Protein AF-A0A2G5CVR1-F1 (afdb_monomer_lite)

Radius of gyration: 16.36 Å; chains: 1; bounding box: 30×23×51 Å

Secondary structure (DSSP, 8-state):
----HHHHHHHHHHHHHHHHH-TTSS----HHHHHHHHHHHHHHHS----HHHHHHHHHHHHHHHHHHHHHHHHS--EEETTTTEEEPPPP-

InterPro domains:
  IPR024752 Myb/SANT-like domain [PF12776] (3-91)
  IPR045026 L10-interacting MYB domain-containing protein [PTHR47584] (2-92)

Organism: Aquilegia coerulea (NCBI:txid218851)

pLDDT: mean 82.8, std 10.89, range [52.88, 94.5]

Sequence (92 aa):
MDWTNNNENAFLSMLHEKVKRDAKGAPTFKTSDWNAMDNELYLSIGERYGAERLKGKYNRLRSKHRYFSDLLEHTGVTYDLGSNTVFAPEDV

Foldseek 3Di:
DDCDPVLLVLLVVVVVVVLVPDPVSDDDDDQVNLVVSQVVSCVVPVDGQHSVSSVVSVVVVVVVVVVVVVCVVPQVWDADPVVRDIDGPPDD

Structure (mmCIF, N/CA/C/O backbone):
data_AF-A0A2G5CVR1-F1
#
_entry.id   AF-A0A2G5CVR1-F1
#
loop_
_atom_site.group_PDB
_atom_site.id
_atom_site.type_symbol
_atom_site.label_atom_id
_atom_site.label_alt_id
_atom_site.label_comp_id
_atom_site.label_asym_id
_atom_site.label_entity_id
_atom_site.label_seq_id
_atom_site.pdbx_PDB_ins_code
_atom_site.Cartn_x
_atom_site.Cartn_y
_atom_site.Cartn_z
_atom_site.occupancy
_atom_site.B_iso_or_equiv
_atom_site.auth_seq_id
_atom_site.auth_comp_id
_atom_site.auth_asym_id
_atom_site.auth_atom_id
_atom_site.pdbx_PDB_model_num
ATOM 1 N N . MET A 1 1 ? 16.387 3.981 -0.817 1.00 61.78 1 MET A N 1
ATOM 2 C CA . MET A 1 1 ? 15.143 4.718 -1.126 1.00 61.78 1 MET A CA 1
ATOM 3 C C . MET A 1 1 ? 14.146 4.374 -0.053 1.00 61.78 1 MET A C 1
ATOM 5 O O . MET A 1 1 ? 13.808 3.203 0.066 1.00 61.78 1 MET A O 1
ATOM 9 N N . ASP A 1 2 ? 13.707 5.343 0.725 1.00 81.69 2 ASP A N 1
ATOM 10 C CA . ASP A 1 2 ? 12.779 5.085 1.820 1.00 81.69 2 ASP A CA 1
ATOM 11 C C . ASP A 1 2 ? 11.328 5.258 1.357 1.00 81.69 2 ASP A C 1
ATOM 13 O O . ASP A 1 2 ? 11.050 5.844 0.310 1.00 81.69 2 ASP A O 1
ATOM 17 N N . TRP A 1 3 ? 10.392 4.649 2.082 1.00 85.44 3 TRP A N 1
ATOM 18 C CA . TRP A 1 3 ? 8.964 4.850 1.841 1.00 85.44 3 TRP A CA 1
ATOM 19 C C . TRP A 1 3 ? 8.550 6.138 2.541 1.00 85.44 3 TRP A C 1
ATOM 21 O O . TRP A 1 3 ? 8.454 6.160 3.765 1.00 85.44 3 TRP A O 1
ATOM 31 N N . THR A 1 4 ? 8.332 7.205 1.777 1.00 90.19 4 THR A N 1
ATOM 32 C CA . THR A 1 4 ? 7.713 8.419 2.319 1.00 90.19 4 THR A CA 1
ATOM 33 C C . THR A 1 4 ? 6.231 8.154 2.596 1.00 90.19 4 THR A C 1
ATOM 35 O O . THR A 1 4 ? 5.621 7.292 1.956 1.00 90.19 4 THR A O 1
ATOM 38 N N . ASN A 1 5 ? 5.628 8.920 3.510 1.00 88.62 5 ASN A N 1
ATOM 39 C CA . ASN A 1 5 ? 4.190 8.812 3.791 1.00 88.62 5 ASN A CA 1
ATOM 40 C C . ASN A 1 5 ? 3.348 9.016 2.521 1.00 88.62 5 ASN A C 1
ATOM 42 O O . ASN A 1 5 ? 2.370 8.306 2.314 1.00 88.62 5 ASN A O 1
ATOM 46 N N . ASN A 1 6 ? 3.757 9.930 1.635 1.00 89.69 6 ASN A N 1
ATOM 47 C CA . ASN A 1 6 ? 3.056 10.185 0.375 1.00 89.69 6 ASN A CA 1
ATOM 48 C C . ASN A 1 6 ? 3.085 8.963 -0.551 1.00 89.69 6 ASN A C 1
ATOM 50 O O . ASN A 1 6 ? 2.047 8.566 -1.077 1.00 89.69 6 ASN A O 1
ATOM 54 N N . ASN A 1 7 ? 4.245 8.323 -0.698 1.00 91.12 7 ASN A N 1
ATOM 55 C CA . ASN A 1 7 ? 4.396 7.162 -1.576 1.00 91.12 7 ASN A CA 1
ATOM 56 C C . ASN A 1 7 ? 3.685 5.931 -1.009 1.00 91.12 7 ASN A C 1
ATOM 58 O O . ASN A 1 7 ? 3.093 5.149 -1.751 1.00 91.12 7 ASN A O 1
ATOM 62 N N . GLU A 1 8 ? 3.708 5.768 0.316 1.00 91.62 8 GLU A N 1
ATOM 63 C CA . GLU A 1 8 ? 2.946 4.727 1.003 1.00 91.62 8 GLU A CA 1
ATOM 64 C C . GLU A 1 8 ? 1.436 4.926 0.835 1.00 91.62 8 GLU A C 1
ATOM 66 O O . GLU A 1 8 ? 0.743 3.966 0.508 1.00 91.62 8 GLU A O 1
ATOM 71 N N . ASN A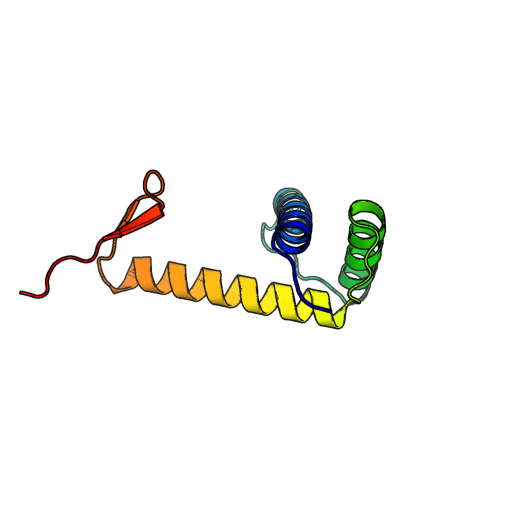 1 9 ? 0.936 6.159 0.961 1.00 91.88 9 ASN A N 1
ATOM 72 C CA . ASN A 1 9 ? -0.476 6.484 0.742 1.00 91.88 9 ASN A CA 1
ATOM 73 C C . ASN A 1 9 ? -0.911 6.262 -0.714 1.00 91.88 9 ASN A C 1
ATOM 75 O O . ASN A 1 9 ? -1.993 5.721 -0.955 1.00 91.88 9 ASN A O 1
ATOM 79 N N . ALA A 1 10 ? -0.068 6.622 -1.687 1.00 92.25 10 ALA A N 1
ATOM 80 C CA . ALA A 1 10 ? -0.321 6.341 -3.100 1.00 92.25 10 ALA A CA 1
ATOM 81 C C . ALA A 1 10 ? -0.398 4.826 -3.357 1.00 92.25 10 ALA A C 1
ATOM 83 O O . ALA A 1 10 ? -1.347 4.336 -3.974 1.00 92.25 10 ALA A O 1
ATOM 84 N N . PHE A 1 11 ? 0.551 4.064 -2.804 1.00 93.00 11 PHE A N 1
ATOM 85 C CA . PHE A 1 11 ? 0.568 2.608 -2.913 1.00 93.00 11 PHE A CA 1
ATOM 86 C C . PHE A 1 11 ? -0.653 1.953 -2.247 1.00 93.00 11 PHE A C 1
ATOM 88 O O . PHE A 1 11 ? -1.271 1.069 -2.838 1.00 93.00 11 PHE A O 1
ATOM 95 N N . LEU A 1 12 ? -1.046 2.409 -1.053 1.00 91.94 12 LEU A N 1
ATOM 96 C CA . LEU A 1 12 ? -2.247 1.941 -0.354 1.00 91.94 12 LEU A CA 1
ATOM 97 C C . LEU A 1 12 ? -3.525 2.233 -1.145 1.00 91.94 12 LEU A C 1
ATOM 99 O O . LEU A 1 12 ? -4.377 1.354 -1.258 1.00 91.94 12 LEU A O 1
ATOM 103 N N . SER A 1 13 ? -3.639 3.424 -1.735 1.00 91.38 13 SER A N 1
ATOM 104 C CA . SER A 1 13 ? -4.792 3.803 -2.564 1.00 91.38 13 SER A CA 1
ATOM 105 C C . SER A 1 13 ? -4.913 2.903 -3.796 1.00 91.38 13 SER A C 1
ATOM 107 O O . SER A 1 13 ? -5.991 2.387 -4.090 1.00 91.38 13 SER A O 1
ATOM 109 N N . MET A 1 14 ? -3.790 2.632 -4.471 1.00 91.38 14 MET A N 1
ATOM 110 C CA . MET A 1 14 ? -3.736 1.705 -5.605 1.00 91.38 14 MET A CA 1
ATOM 111 C C . MET A 1 14 ? -4.116 0.272 -5.195 1.00 91.38 14 MET A C 1
ATOM 113 O O . MET A 1 14 ? -4.870 -0.398 -5.903 1.00 91.38 14 MET A O 1
ATOM 117 N N . LEU A 1 15 ? -3.619 -0.215 -4.052 1.00 89.38 15 LEU A N 1
ATOM 118 C CA . LEU A 1 15 ? -3.982 -1.534 -3.526 1.00 89.38 15 LEU A CA 1
ATOM 119 C C . LEU A 1 15 ? -5.475 -1.620 -3.193 1.00 89.38 15 LEU A C 1
ATOM 121 O O . LEU A 1 15 ? -6.116 -2.605 -3.554 1.00 89.38 15 LEU A O 1
ATOM 125 N N . HIS A 1 16 ? -6.028 -0.596 -2.541 1.00 87.88 16 HIS A N 1
ATOM 126 C CA . HIS A 1 16 ? -7.440 -0.534 -2.172 1.00 87.88 16 HIS A CA 1
ATOM 127 C C . HIS A 1 16 ? -8.349 -0.619 -3.404 1.00 87.88 16 HIS A C 1
ATOM 129 O O . HIS A 1 16 ? -9.270 -1.435 -3.430 1.00 87.88 16 HIS A O 1
ATOM 135 N N . GLU A 1 17 ? -8.041 0.131 -4.464 1.00 87.94 17 GLU A N 1
ATOM 136 C CA . GLU A 1 17 ? -8.785 0.062 -5.726 1.00 87.94 17 GLU A CA 1
ATOM 137 C C . GLU A 1 17 ? -8.719 -1.326 -6.374 1.00 87.94 17 GLU A C 1
ATOM 139 O O . GLU A 1 17 ? -9.728 -1.830 -6.872 1.00 87.94 17 GLU A O 1
ATOM 144 N N . LYS A 1 18 ? -7.554 -1.984 -6.346 1.00 85.31 18 LYS A N 1
ATOM 145 C CA . LYS A 1 18 ? -7.400 -3.335 -6.909 1.00 85.31 18 LYS A CA 1
ATOM 146 C C . LYS A 1 18 ? -8.152 -4.389 -6.100 1.00 85.31 18 LYS A C 1
ATOM 148 O O . LYS A 1 18 ? -8.778 -5.259 -6.694 1.00 85.31 18 LYS A O 1
ATOM 153 N N . VAL A 1 19 ? -8.136 -4.290 -4.771 1.00 82.75 19 VAL A N 1
ATOM 154 C CA . VAL A 1 19 ? -8.892 -5.179 -3.874 1.00 82.75 19 VAL A CA 1
ATOM 155 C C . VAL A 1 19 ? -10.397 -5.000 -4.069 1.00 82.75 19 VAL A C 1
ATOM 157 O O . VAL A 1 19 ? -11.109 -5.984 -4.227 1.00 82.75 19 VAL A O 1
ATOM 160 N N . LYS A 1 20 ? -10.879 -3.753 -4.127 1.00 82.06 20 LYS A N 1
ATOM 161 C CA . LYS A 1 20 ? -12.301 -3.431 -4.314 1.00 82.06 20 LYS A CA 1
ATOM 162 C C . LYS A 1 20 ? -12.865 -3.952 -5.640 1.00 82.06 20 LYS A C 1
ATOM 164 O O . LYS A 1 20 ? -14.045 -4.280 -5.719 1.00 82.06 20 LYS A O 1
ATOM 169 N N . ARG A 1 21 ? -12.038 -4.004 -6.688 1.00 80.56 21 ARG A N 1
ATOM 170 C CA . ARG A 1 21 ? -12.420 -4.519 -8.013 1.00 80.56 21 ARG A CA 1
ATOM 171 C C . ARG A 1 21 ? -12.357 -6.044 -8.114 1.00 80.56 21 ARG A C 1
ATOM 173 O O . ARG A 1 21 ? -12.923 -6.595 -9.056 1.00 80.56 21 ARG A O 1
ATOM 180 N N . ASP A 1 22 ? -11.681 -6.725 -7.190 1.00 76.50 22 ASP A N 1
ATOM 181 C CA . ASP A 1 22 ? -11.614 -8.184 -7.178 1.00 76.50 22 ASP A CA 1
ATOM 182 C C . ASP A 1 22 ? -12.881 -8.768 -6.537 1.00 76.50 22 ASP A C 1
ATOM 184 O O . ASP A 1 22 ? -13.154 -8.575 -5.352 1.00 76.50 22 ASP A O 1
ATOM 188 N N . ALA A 1 23 ? -13.644 -9.537 -7.317 1.00 64.81 23 ALA A N 1
ATOM 189 C CA . ALA A 1 23 ? -14.870 -10.195 -6.867 1.00 64.81 23 ALA A CA 1
ATOM 190 C C . ALA A 1 23 ? -14.659 -11.179 -5.696 1.00 64.81 23 ALA A C 1
ATOM 192 O O . ALA A 1 23 ? -15.626 -11.553 -5.036 1.00 64.81 23 ALA A O 1
ATOM 193 N N . LYS A 1 24 ? -13.418 -11.614 -5.433 1.00 67.06 24 LYS A N 1
ATOM 194 C CA . LYS A 1 24 ? -13.061 -12.519 -4.328 1.00 67.06 24 LYS A CA 1
ATOM 195 C C . LYS A 1 24 ? -12.468 -11.798 -3.112 1.00 67.06 24 LYS A C 1
ATOM 197 O O . LYS A 1 24 ? -12.099 -12.464 -2.149 1.00 67.06 24 LYS A O 1
ATOM 202 N N . GLY A 1 25 ? -12.343 -10.469 -3.142 1.00 58.78 25 GLY A N 1
ATOM 203 C CA . GLY A 1 25 ? -11.921 -9.634 -2.008 1.00 58.78 25 GLY A CA 1
ATOM 204 C C . GLY A 1 25 ? -10.455 -9.763 -1.563 1.00 58.78 25 GLY A C 1
ATOM 205 O O . GLY A 1 25 ? -9.964 -8.894 -0.851 1.00 58.78 25 GLY A O 1
ATOM 206 N N . ALA A 1 26 ? -9.721 -10.799 -1.981 1.00 63.12 26 ALA A N 1
ATOM 207 C CA . ALA A 1 26 ? -8.303 -10.980 -1.669 1.00 63.12 26 ALA A CA 1
ATOM 208 C C . ALA A 1 26 ? -7.513 -11.412 -2.922 1.00 63.12 26 ALA A C 1
ATOM 210 O O . ALA A 1 26 ? -7.354 -12.613 -3.169 1.00 63.12 26 ALA A O 1
ATOM 211 N N . PRO A 1 27 ? -6.995 -10.459 -3.716 1.00 70.00 27 PRO A N 1
ATOM 212 C CA . PRO A 1 27 ? -6.224 -10.778 -4.908 1.00 70.00 27 PRO A CA 1
ATOM 213 C C . PRO A 1 27 ? -4.920 -11.495 -4.548 1.00 70.00 27 PRO A C 1
ATOM 215 O O . PRO A 1 27 ? -4.151 -11.065 -3.684 1.00 70.00 27 PRO A O 1
ATOM 218 N N . THR A 1 28 ? -4.641 -12.593 -5.250 1.00 79.25 28 THR A N 1
ATOM 219 C CA . THR A 1 28 ? -3.314 -13.217 -5.240 1.00 79.25 28 THR A CA 1
ATOM 220 C C . THR A 1 28 ? -2.488 -12.594 -6.355 1.00 79.25 28 THR A C 1
ATOM 222 O O . THR A 1 28 ? -2.714 -12.883 -7.527 1.00 79.25 28 THR A O 1
ATOM 225 N N . PHE A 1 29 ? -1.532 -11.740 -5.994 1.00 84.69 29 PHE A N 1
ATOM 226 C CA . PHE A 1 29 ? -0.696 -11.041 -6.967 1.00 84.69 29 PHE A CA 1
ATOM 227 C C . PHE A 1 29 ? 0.468 -11.909 -7.453 1.00 84.69 29 PHE A C 1
ATOM 229 O O . PHE A 1 29 ? 1.325 -12.334 -6.670 1.00 84.69 29 PHE A O 1
ATOM 236 N N . LYS A 1 30 ? 0.526 -12.131 -8.766 1.00 88.00 30 LYS A N 1
ATOM 237 C CA . LYS A 1 30 ? 1.662 -12.740 -9.465 1.00 88.00 30 LYS A CA 1
ATOM 238 C C . LYS A 1 30 ? 2.754 -11.698 -9.707 1.00 88.00 30 LYS A C 1
ATOM 240 O O . LYS A 1 30 ? 2.524 -10.495 -9.622 1.00 88.00 30 LYS A O 1
ATOM 245 N N . THR A 1 31 ? 3.953 -12.145 -10.080 1.00 88.94 31 THR A N 1
ATOM 246 C CA . THR A 1 31 ? 5.078 -11.253 -10.423 1.00 88.94 31 THR A CA 1
ATOM 247 C C . THR A 1 31 ? 4.716 -10.230 -11.507 1.00 88.94 31 THR A C 1
ATOM 249 O O . THR A 1 31 ? 5.132 -9.078 -11.424 1.00 88.94 31 THR A O 1
ATOM 252 N N . SER A 1 32 ? 3.893 -10.612 -12.491 1.00 88.94 32 SER A N 1
ATOM 253 C CA . SER A 1 32 ? 3.372 -9.696 -13.516 1.00 88.94 32 SER A CA 1
ATOM 254 C C . SER A 1 32 ? 2.552 -8.551 -12.925 1.00 88.94 32 SER A C 1
ATOM 256 O O . SER A 1 32 ? 2.697 -7.412 -13.361 1.00 88.94 32 SER A O 1
ATOM 258 N N . ASP A 1 33 ? 1.740 -8.837 -11.908 1.00 90.50 33 ASP A N 1
ATOM 259 C CA . ASP A 1 33 ? 0.864 -7.852 -11.273 1.00 90.50 33 ASP A CA 1
ATOM 260 C C . ASP A 1 33 ? 1.691 -6.849 -10.470 1.00 90.50 33 ASP A C 1
ATOM 262 O O . ASP A 1 33 ? 1.432 -5.650 -10.522 1.00 90.50 33 ASP A O 1
ATOM 266 N N . TRP A 1 34 ? 2.745 -7.322 -9.798 1.00 93.81 34 TRP A N 1
ATOM 267 C CA . TRP A 1 34 ? 3.698 -6.457 -9.105 1.00 93.81 34 TRP A CA 1
ATOM 268 C C . TRP A 1 34 ? 4.464 -5.542 -10.063 1.00 93.81 34 TRP A C 1
ATOM 270 O O . TRP A 1 34 ? 4.658 -4.369 -9.758 1.00 93.81 34 TRP A O 1
ATOM 280 N N . ASN A 1 35 ? 4.866 -6.045 -11.232 1.00 93.19 35 ASN A N 1
ATOM 281 C CA . ASN A 1 35 ? 5.509 -5.220 -12.258 1.00 93.19 35 ASN A CA 1
ATOM 282 C C . ASN A 1 35 ? 4.542 -4.179 -12.844 1.00 93.19 35 ASN A C 1
ATOM 284 O O . ASN A 1 35 ? 4.929 -3.033 -13.067 1.00 93.19 35 ASN A O 1
ATOM 288 N N . ALA A 1 36 ? 3.279 -4.553 -13.070 1.00 92.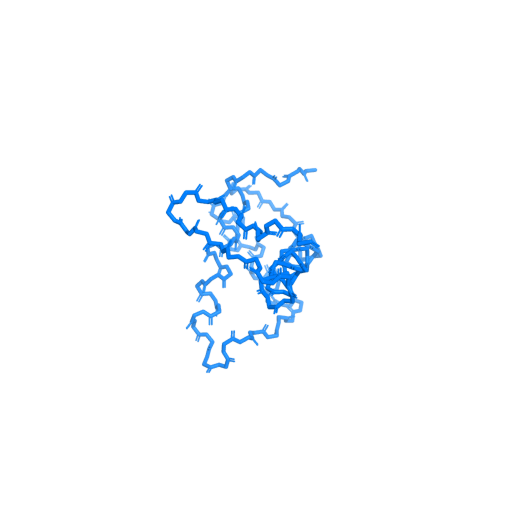75 36 ALA A N 1
ATOM 289 C CA . ALA A 1 36 ? 2.250 -3.622 -13.527 1.00 92.75 36 ALA A CA 1
ATOM 290 C C . ALA A 1 36 ? 1.971 -2.531 -12.481 1.00 92.75 36 ALA A C 1
ATOM 292 O O . ALA A 1 36 ? 1.914 -1.354 -12.825 1.00 92.75 36 ALA A O 1
ATOM 293 N N . MET A 1 37 ? 1.877 -2.912 -11.205 1.00 91.88 37 MET A N 1
ATOM 294 C CA . MET A 1 37 ? 1.752 -1.981 -10.081 1.00 91.88 37 MET A CA 1
ATOM 295 C C . MET A 1 37 ? 2.938 -1.032 -9.963 1.00 91.88 37 MET A C 1
ATOM 297 O O . MET A 1 37 ? 2.739 0.143 -9.691 1.00 91.88 37 MET A O 1
ATOM 301 N N . ASP A 1 38 ? 4.163 -1.516 -10.164 1.00 94.12 38 ASP A N 1
ATOM 302 C CA . ASP A 1 38 ? 5.354 -0.664 -10.133 1.00 94.12 38 ASP A CA 1
ATOM 303 C C . ASP A 1 38 ? 5.340 0.372 -11.258 1.00 94.12 38 ASP A C 1
ATOM 305 O O . ASP A 1 38 ? 5.683 1.529 -11.035 1.00 94.12 38 ASP A O 1
ATOM 309 N N . ASN A 1 39 ? 4.879 -0.010 -12.451 1.00 94.50 39 ASN A N 1
ATOM 310 C CA . ASN A 1 39 ? 4.701 0.933 -13.551 1.00 94.50 39 ASN A CA 1
ATOM 311 C C . ASN A 1 39 ? 3.604 1.966 -13.255 1.00 94.50 39 ASN A C 1
ATOM 313 O O . ASN A 1 39 ? 3.809 3.149 -13.500 1.00 94.50 39 ASN A O 1
ATOM 317 N N . GLU A 1 40 ? 2.459 1.538 -12.724 1.00 93.12 40 GLU A N 1
ATOM 318 C CA . GLU A 1 40 ? 1.357 2.434 -12.350 1.00 93.12 40 GLU A CA 1
ATOM 319 C C . GLU A 1 40 ? 1.781 3.412 -11.246 1.00 93.12 40 GLU A C 1
ATOM 321 O O . GLU A 1 40 ? 1.566 4.619 -11.361 1.00 93.12 40 GLU A O 1
ATOM 326 N N . LEU A 1 41 ? 2.476 2.911 -10.222 1.00 92.19 41 LEU A N 1
ATOM 327 C CA . LEU A 1 41 ? 3.017 3.733 -9.149 1.00 92.19 41 LEU A CA 1
ATOM 328 C C . LEU A 1 41 ? 4.044 4.730 -9.701 1.00 92.19 41 LEU A C 1
ATOM 330 O O . LEU A 1 41 ? 3.935 5.919 -9.418 1.00 92.19 41 LEU A O 1
ATOM 334 N N . TYR A 1 42 ? 4.961 4.289 -10.565 1.00 93.44 42 TYR A N 1
ATOM 335 C CA . TYR A 1 42 ? 5.925 5.169 -11.229 1.00 93.44 42 TYR A CA 1
ATOM 336 C C . TYR A 1 42 ? 5.250 6.289 -12.031 1.00 93.44 42 TYR A C 1
ATOM 338 O O . TYR A 1 42 ? 5.679 7.436 -11.949 1.00 93.44 42 TYR A O 1
ATOM 346 N N . LEU A 1 43 ? 4.164 5.996 -12.753 1.00 92.62 43 LEU A N 1
ATOM 347 C CA . LEU A 1 43 ? 3.396 7.021 -13.467 1.00 92.62 43 LEU A CA 1
ATOM 348 C C . LEU A 1 43 ? 2.699 8.011 -12.520 1.00 92.62 43 LEU A C 1
ATOM 350 O O . LEU A 1 43 ? 2.482 9.158 -12.901 1.00 92.62 43 LEU A O 1
ATOM 354 N N . SER A 1 44 ? 2.355 7.585 -11.301 1.00 88.62 44 SER A N 1
ATOM 355 C CA . SER A 1 44 ? 1.660 8.426 -10.318 1.00 88.62 44 SER A CA 1
ATOM 356 C C . SER A 1 44 ? 2.586 9.325 -9.488 1.00 88.62 44 SER A C 1
ATOM 358 O O . SER A 1 44 ? 2.247 10.480 -9.246 1.00 88.62 44 SER A O 1
ATOM 360 N N . ILE A 1 45 ? 3.743 8.814 -9.051 1.00 90.12 45 ILE A N 1
ATOM 361 C CA . ILE A 1 45 ? 4.648 9.509 -8.114 1.00 90.12 45 ILE A CA 1
ATOM 362 C C . ILE A 1 45 ? 6.042 9.781 -8.695 1.00 90.12 45 ILE A C 1
ATOM 364 O O . ILE A 1 45 ? 6.867 10.404 -8.036 1.00 90.12 45 ILE A O 1
ATOM 368 N N . GLY A 1 46 ? 6.332 9.318 -9.914 1.00 88.88 46 GLY A N 1
ATOM 369 C CA . GLY A 1 46 ? 7.627 9.511 -10.577 1.00 88.88 46 GLY A CA 1
ATOM 370 C C . GLY A 1 46 ? 8.765 8.641 -10.033 1.00 88.88 46 GLY A C 1
ATOM 371 O O . GLY A 1 46 ? 9.899 8.762 -10.494 1.00 88.88 46 GLY A O 1
ATOM 372 N N . GLU A 1 47 ? 8.489 7.745 -9.082 1.00 87.94 47 GLU A N 1
ATOM 373 C CA . GLU A 1 47 ? 9.493 6.903 -8.428 1.00 87.94 47 GLU A CA 1
ATOM 374 C C . GLU A 1 47 ? 9.247 5.414 -8.665 1.00 87.94 47 GLU A C 1
ATOM 376 O O . GLU A 1 47 ? 8.115 4.932 -8.626 1.00 87.94 47 GLU A O 1
ATOM 381 N N . ARG A 1 48 ? 10.336 4.674 -8.903 1.00 91.06 48 ARG A N 1
ATOM 382 C CA . ARG A 1 48 ? 10.298 3.236 -9.173 1.00 91.06 48 ARG A CA 1
ATOM 383 C C . ARG A 1 48 ? 10.823 2.461 -7.971 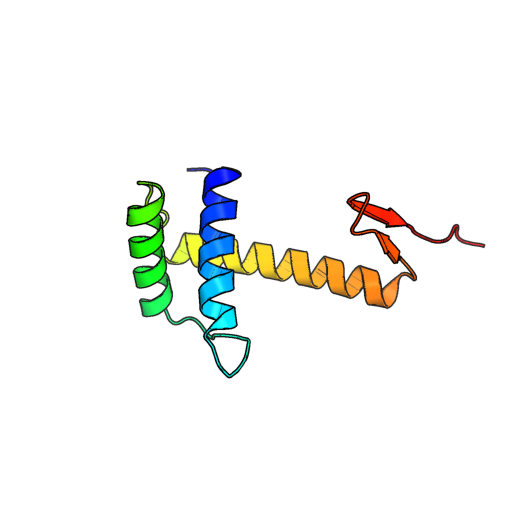1.00 91.06 48 ARG A C 1
ATOM 385 O O . ARG A 1 48 ? 11.949 2.677 -7.521 1.00 91.06 48 ARG A O 1
ATOM 392 N N . TYR A 1 49 ? 10.023 1.527 -7.472 1.00 89.88 49 TYR A N 1
ATOM 393 C CA . TYR A 1 49 ? 10.384 0.698 -6.323 1.00 89.88 49 TYR A CA 1
ATOM 394 C C . TYR A 1 49 ? 10.810 -0.708 -6.751 1.00 89.88 49 TYR A C 1
ATOM 396 O O . TYR A 1 49 ? 11.693 -1.296 -6.130 1.00 89.88 49 TYR A O 1
ATOM 404 N N . GLY A 1 50 ? 10.231 -1.236 -7.823 1.00 92.50 50 GLY A N 1
ATOM 405 C CA . GLY A 1 50 ? 10.403 -2.605 -8.285 1.00 92.50 50 GLY A CA 1
ATOM 406 C C . GLY A 1 50 ? 9.504 -3.601 -7.546 1.00 92.50 50 GLY A C 1
ATOM 407 O O . GLY A 1 50 ? 9.168 -3.432 -6.368 1.00 92.50 50 GLY A O 1
ATOM 408 N N . ALA A 1 51 ? 9.153 -4.686 -8.240 1.00 92.19 51 ALA A N 1
ATOM 409 C CA . ALA A 1 51 ? 8.200 -5.692 -7.771 1.00 92.19 51 ALA A CA 1
ATOM 410 C C . ALA A 1 51 ? 8.524 -6.268 -6.382 1.00 92.19 51 ALA A C 1
ATOM 412 O O . ALA A 1 51 ? 7.646 -6.335 -5.522 1.00 92.19 51 ALA A O 1
ATOM 413 N N . GLU A 1 52 ? 9.783 -6.633 -6.123 1.00 91.62 52 GLU A N 1
ATOM 414 C CA . GLU A 1 52 ? 10.182 -7.222 -4.836 1.00 91.62 52 GLU A CA 1
ATOM 415 C C . GLU A 1 52 ? 10.016 -6.246 -3.664 1.00 91.62 52 GLU A C 1
ATOM 417 O O . GLU A 1 52 ? 9.599 -6.635 -2.570 1.00 91.62 52 GLU A O 1
ATOM 422 N N . ARG A 1 53 ? 10.271 -4.951 -3.885 1.00 91.69 53 ARG A N 1
ATOM 423 C CA . ARG A 1 53 ? 10.114 -3.932 -2.839 1.00 91.69 53 ARG A CA 1
ATOM 424 C C . ARG A 1 53 ? 8.642 -3.633 -2.569 1.00 91.69 53 ARG A C 1
ATOM 426 O O . ARG A 1 53 ? 8.279 -3.477 -1.401 1.00 91.69 53 ARG A O 1
ATOM 433 N N . LEU A 1 54 ? 7.795 -3.625 -3.603 1.00 93.12 54 LEU A N 1
ATOM 434 C CA . LEU A 1 54 ? 6.339 -3.531 -3.446 1.00 93.12 54 LEU A CA 1
ATOM 435 C C . LEU A 1 54 ? 5.777 -4.731 -2.682 1.00 93.12 54 LEU A C 1
ATOM 437 O O . LEU A 1 54 ? 5.044 -4.555 -1.709 1.00 93.12 54 LEU A O 1
ATOM 441 N N . LYS A 1 55 ? 6.186 -5.946 -3.054 1.00 91.94 55 LYS A N 1
ATOM 442 C CA . LYS A 1 55 ? 5.792 -7.185 -2.374 1.00 91.94 55 LYS A CA 1
ATOM 443 C C . LYS A 1 55 ? 6.215 -7.181 -0.904 1.00 91.94 55 LYS A C 1
ATOM 445 O O . LYS A 1 55 ? 5.412 -7.489 -0.023 1.00 91.94 55 LYS A O 1
ATOM 450 N N . GLY A 1 56 ? 7.451 -6.772 -0.615 1.00 92.69 56 GLY A N 1
ATOM 451 C CA . GLY A 1 56 ? 7.945 -6.619 0.755 1.00 92.69 56 GLY A CA 1
ATOM 452 C C . GLY A 1 56 ? 7.141 -5.597 1.568 1.00 92.69 56 GLY A C 1
ATOM 453 O O . GLY A 1 56 ? 6.806 -5.854 2.728 1.00 92.69 56 GLY A O 1
ATOM 454 N N . LYS A 1 57 ? 6.779 -4.459 0.962 1.00 92.81 57 LYS A N 1
ATOM 455 C CA . LYS A 1 57 ? 5.938 -3.435 1.597 1.00 92.81 57 LYS A CA 1
ATOM 456 C C . LYS A 1 57 ? 4.528 -3.951 1.876 1.00 92.81 57 LYS A C 1
ATOM 458 O O . LYS A 1 57 ? 4.054 -3.807 3.001 1.00 92.81 57 LYS A O 1
ATOM 463 N N . TYR A 1 58 ? 3.901 -4.600 0.897 1.00 91.50 58 TYR A N 1
ATOM 464 C CA . TYR A 1 58 ? 2.589 -5.227 1.041 1.00 91.50 58 TYR A CA 1
ATOM 465 C C . TYR A 1 58 ? 2.570 -6.242 2.189 1.00 91.50 58 TYR A C 1
ATOM 467 O O . TYR A 1 58 ? 1.700 -6.174 3.054 1.00 91.50 58 TYR A O 1
ATOM 475 N N . ASN A 1 59 ? 3.570 -7.125 2.265 1.00 90.75 59 ASN A N 1
ATOM 476 C CA . ASN A 1 59 ? 3.662 -8.110 3.343 1.00 90.75 59 ASN A CA 1
ATOM 477 C C . ASN A 1 59 ? 3.778 -7.447 4.723 1.00 90.75 59 ASN A C 1
ATOM 479 O O . ASN A 1 59 ? 3.102 -7.867 5.658 1.00 90.75 59 ASN A O 1
ATOM 483 N N . ARG A 1 60 ? 4.577 -6.379 4.858 1.00 92.00 60 ARG A N 1
ATOM 484 C CA . ARG A 1 60 ? 4.670 -5.618 6.118 1.00 92.00 60 ARG A CA 1
ATOM 485 C C . ARG A 1 60 ? 3.342 -4.966 6.503 1.00 92.00 60 ARG A C 1
ATOM 487 O O . ARG A 1 60 ? 2.968 -5.027 7.669 1.00 92.00 60 ARG A O 1
ATOM 494 N N . LEU A 1 61 ? 2.640 -4.359 5.546 1.00 90.25 61 LEU A N 1
ATOM 495 C CA . LEU A 1 61 ? 1.322 -3.753 5.770 1.00 90.25 61 LEU A CA 1
ATOM 496 C C . LEU A 1 61 ? 0.296 -4.800 6.212 1.00 90.25 61 LEU A C 1
ATOM 498 O O . LEU A 1 61 ? -0.396 -4.607 7.207 1.00 90.25 61 LEU A O 1
ATOM 502 N N . ARG A 1 62 ? 0.265 -5.947 5.529 1.00 87.88 62 ARG A N 1
ATOM 503 C CA . ARG A 1 62 ? -0.611 -7.070 5.865 1.00 87.88 62 ARG A CA 1
ATOM 504 C C . ARG A 1 62 ? -0.322 -7.628 7.260 1.00 87.88 62 ARG A C 1
ATOM 506 O O . ARG A 1 62 ? -1.262 -7.893 8.002 1.00 87.88 62 ARG A O 1
ATOM 513 N N . SER A 1 63 ? 0.948 -7.771 7.641 1.00 89.38 63 SER A N 1
ATOM 514 C CA . SER A 1 63 ? 1.316 -8.208 8.994 1.00 89.38 63 SER A CA 1
ATOM 515 C C . SER A 1 63 ? 0.899 -7.201 10.065 1.00 89.38 63 SER A C 1
ATOM 517 O O . SER A 1 63 ? 0.389 -7.618 11.097 1.00 89.38 63 SER A O 1
ATOM 519 N N . LYS A 1 64 ? 1.066 -5.891 9.824 1.00 89.00 64 LYS A N 1
ATOM 520 C CA . LYS A 1 64 ? 0.596 -4.845 10.750 1.00 89.00 64 LYS A CA 1
ATOM 521 C C . LYS A 1 64 ? -0.920 -4.885 10.926 1.00 89.00 64 LYS A C 1
ATOM 523 O O . LYS A 1 64 ? -1.390 -4.856 12.055 1.00 89.00 64 LYS A O 1
ATOM 528 N N . HIS A 1 65 ? -1.661 -4.990 9.822 1.00 86.75 65 HIS A N 1
ATOM 529 C CA . HIS A 1 65 ? -3.114 -5.118 9.862 1.00 86.75 65 HIS A CA 1
ATOM 530 C C . HIS A 1 65 ? -3.534 -6.359 10.649 1.00 86.75 65 HIS A C 1
ATOM 532 O O . HIS A 1 65 ? -4.360 -6.253 11.540 1.00 86.75 65 HIS A O 1
ATOM 538 N N . ARG A 1 66 ? -2.938 -7.524 10.358 1.00 86.81 66 ARG A N 1
ATOM 539 C CA . ARG A 1 66 ? -3.237 -8.763 11.083 1.00 86.81 66 ARG A CA 1
ATOM 540 C C . ARG A 1 66 ? -2.949 -8.631 12.575 1.00 86.81 66 ARG A C 1
ATOM 542 O O . ARG A 1 66 ? -3.812 -8.954 13.367 1.00 86.8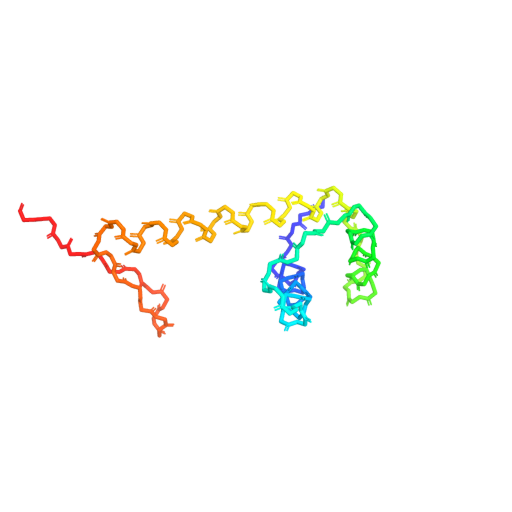1 66 ARG A O 1
ATOM 549 N N . TYR A 1 67 ? -1.775 -8.126 12.948 1.00 87.06 67 TYR A N 1
ATOM 550 C CA . TYR A 1 67 ? -1.420 -7.926 14.352 1.00 87.06 67 TYR A CA 1
ATOM 551 C C . TYR A 1 67 ? -2.424 -7.018 15.073 1.00 87.06 67 TYR A C 1
ATOM 553 O O . TYR A 1 67 ? -2.821 -7.300 16.196 1.00 87.06 67 TYR A O 1
ATOM 561 N N . PHE A 1 68 ? -2.863 -5.949 14.407 1.00 83.19 68 PHE A N 1
ATOM 562 C CA . PHE A 1 68 ? -3.883 -5.055 14.938 1.00 83.19 68 PHE A CA 1
ATOM 563 C C . PHE A 1 68 ? -5.256 -5.736 15.061 1.00 83.19 68 PHE A C 1
ATOM 565 O O . PHE A 1 68 ? -5.900 -5.598 16.092 1.00 83.19 68 PHE A O 1
ATOM 572 N N . SER A 1 69 ? -5.686 -6.511 14.061 1.00 84.00 69 SER A N 1
ATOM 573 C CA . SER A 1 69 ? -6.917 -7.313 14.136 1.00 84.00 69 SER A CA 1
ATOM 574 C C . SER A 1 69 ? -6.865 -8.338 15.273 1.00 84.00 69 SER A C 1
ATOM 576 O O . SER A 1 69 ? -7.791 -8.393 16.075 1.00 84.00 69 SER A O 1
ATOM 578 N N . ASP A 1 70 ? -5.762 -9.081 15.391 1.00 84.12 70 ASP A N 1
ATOM 579 C CA . ASP A 1 70 ? -5.559 -10.086 16.438 1.00 84.12 70 ASP A CA 1
ATOM 580 C C . ASP A 1 70 ? -5.626 -9.430 17.838 1.00 84.12 70 ASP A C 1
ATOM 582 O O . ASP A 1 70 ? -6.272 -9.964 18.741 1.00 84.12 70 ASP A O 1
ATOM 586 N N . LEU A 1 71 ? -5.026 -8.240 18.010 1.00 82.44 71 LEU A N 1
ATOM 587 C CA . LEU A 1 71 ? -5.120 -7.425 19.233 1.00 82.44 71 LEU A CA 1
ATOM 588 C C . LEU A 1 71 ? -6.568 -7.052 19.581 1.00 82.44 71 LEU A C 1
ATOM 590 O O . LEU A 1 71 ? -6.992 -7.232 20.725 1.00 82.44 71 LEU A O 1
ATOM 594 N N . LEU A 1 72 ? -7.336 -6.554 18.610 1.00 80.50 72 LEU A N 1
ATOM 595 C CA . LEU A 1 72 ? -8.738 -6.186 18.838 1.00 80.50 72 LEU A CA 1
ATOM 596 C C . LEU A 1 72 ? -9.590 -7.391 19.241 1.00 80.50 72 LEU A C 1
ATOM 598 O O . LEU A 1 72 ? -10.484 -7.262 20.072 1.00 80.50 72 LEU A O 1
ATOM 602 N N . GLU A 1 73 ? -9.301 -8.564 18.683 1.00 80.75 73 GLU A N 1
ATOM 603 C CA . GLU A 1 73 ? -10.040 -9.787 18.990 1.00 80.75 73 GLU A CA 1
ATOM 604 C C . GLU A 1 73 ? -9.679 -10.386 20.360 1.00 80.75 73 GLU A C 1
ATOM 606 O O . GLU A 1 73 ? -10.555 -10.931 21.028 1.00 80.75 73 GLU A O 1
ATOM 611 N N . HIS A 1 74 ? -8.415 -10.299 20.798 1.00 71.25 74 HIS A N 1
ATOM 612 C CA . HIS A 1 74 ? -7.930 -11.067 21.956 1.00 71.25 74 HIS A CA 1
ATOM 613 C C . HIS A 1 74 ? -7.851 -10.282 23.269 1.00 71.25 74 HIS A C 1
ATOM 615 O O . HIS A 1 74 ? -7.998 -10.879 24.331 1.00 71.25 74 HIS A O 1
ATOM 621 N N . THR A 1 75 ? -7.596 -8.971 23.235 1.00 63.69 75 THR A N 1
ATOM 622 C CA . THR A 1 75 ? -7.258 -8.213 24.462 1.00 63.69 75 THR A CA 1
ATOM 623 C C . THR A 1 75 ? -8.420 -7.450 2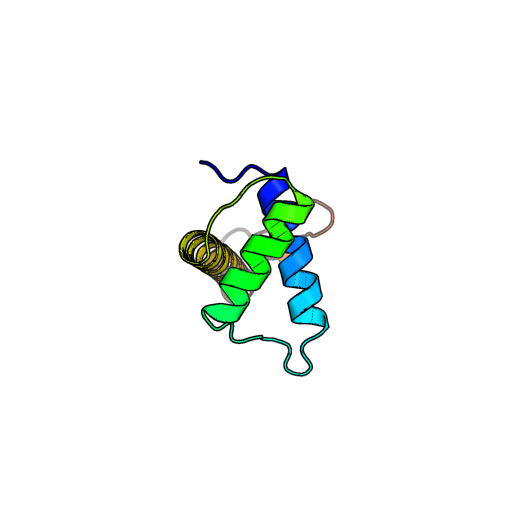5.109 1.00 63.69 75 THR A C 1
ATOM 625 O O . THR A 1 75 ? -8.196 -6.680 26.035 1.00 63.69 75 THR A O 1
ATOM 628 N N . GLY A 1 76 ? -9.666 -7.610 24.638 1.00 63.66 76 GLY A N 1
ATOM 629 C CA . GLY A 1 76 ? -10.784 -6.752 25.083 1.00 63.66 76 GLY A CA 1
ATOM 630 C C . GLY A 1 76 ? -10.548 -5.263 24.779 1.00 63.66 76 GLY A C 1
ATOM 631 O O . GLY A 1 76 ? -11.224 -4.386 25.314 1.00 63.66 76 GLY A O 1
ATOM 632 N N . VAL A 1 77 ? -9.560 -4.994 23.926 1.00 67.31 77 VAL A N 1
ATOM 633 C CA . VAL A 1 77 ? -9.109 -3.672 23.533 1.00 67.31 77 VAL A CA 1
ATOM 634 C C . VAL A 1 77 ? -10.079 -3.136 22.497 1.00 67.31 77 VAL A C 1
ATOM 636 O O . VAL A 1 77 ? -10.308 -3.755 21.459 1.00 67.31 77 VAL A O 1
ATOM 639 N N . THR A 1 78 ? -10.638 -1.966 22.771 1.00 68.25 78 THR A N 1
ATOM 640 C CA . THR A 1 78 ? -11.489 -1.254 21.823 1.00 68.25 78 THR A CA 1
ATOM 641 C C . THR A 1 78 ? -10.668 -0.195 21.104 1.00 68.25 78 THR A C 1
ATOM 643 O O . THR A 1 78 ? -9.775 0.430 21.677 1.00 68.25 78 THR A O 1
ATOM 646 N N . TYR A 1 79 ? -10.938 -0.009 19.818 1.00 69.69 79 TYR A N 1
ATOM 647 C CA . TYR A 1 79 ? -10.307 1.040 19.032 1.00 69.69 79 TYR A CA 1
ATOM 648 C C . TYR A 1 79 ? -11.336 2.077 18.635 1.00 69.69 79 TYR A C 1
ATOM 650 O O . TYR A 1 79 ? -12.338 1.748 17.998 1.00 69.69 79 TYR A O 1
ATOM 658 N N . ASP A 1 80 ? -11.068 3.328 18.993 1.00 75.06 80 ASP A N 1
ATOM 659 C CA . ASP A 1 80 ? -11.893 4.443 18.568 1.00 75.06 80 ASP A CA 1
ATOM 660 C C . ASP A 1 80 ? -11.332 5.057 17.282 1.00 75.06 80 ASP A C 1
ATOM 662 O O . ASP A 1 80 ? -10.255 5.660 17.258 1.00 75.06 80 ASP A O 1
ATOM 666 N N . LEU A 1 81 ? -12.103 4.920 16.203 1.00 67.44 81 LEU A N 1
ATOM 667 C CA . LEU A 1 81 ? -11.788 5.492 14.894 1.00 67.44 81 LEU A CA 1
ATOM 668 C C . LEU A 1 81 ? -11.795 7.029 14.911 1.00 67.44 81 LEU A C 1
ATOM 670 O O . LEU A 1 81 ? -11.108 7.631 14.090 1.00 67.44 81 LEU A O 1
ATOM 674 N N . GLY A 1 82 ? -12.553 7.661 15.817 1.00 69.06 82 GLY A N 1
ATOM 675 C CA . GLY A 1 82 ? -12.667 9.121 15.894 1.00 69.06 82 GLY A CA 1
ATOM 676 C C . GLY A 1 82 ? -11.422 9.800 16.467 1.00 69.06 82 GLY A C 1
ATOM 677 O O . GLY A 1 82 ? -10.979 10.824 15.952 1.00 69.06 82 GLY A O 1
ATOM 678 N N . SER A 1 83 ? -10.838 9.214 17.512 1.00 70.06 83 SER A N 1
ATOM 679 C CA . SER A 1 83 ? -9.639 9.719 18.194 1.00 70.06 83 SER A CA 1
ATOM 680 C C . SER A 1 83 ? -8.345 9.015 17.789 1.00 70.06 83 SER A C 1
ATOM 682 O O . SER A 1 83 ? -7.274 9.409 18.252 1.00 70.06 83 SER A O 1
ATOM 684 N N . ASN A 1 84 ? -8.417 7.975 16.947 1.00 69.25 84 ASN A N 1
ATOM 685 C CA . ASN A 1 84 ? -7.276 7.139 16.563 1.00 69.25 84 ASN A CA 1
ATOM 686 C C . ASN A 1 84 ? -6.532 6.586 17.803 1.00 69.25 84 ASN A C 1
ATOM 688 O O . ASN A 1 84 ? -5.301 6.509 17.824 1.00 69.25 84 ASN A O 1
ATOM 692 N N . THR A 1 85 ? -7.291 6.248 18.855 1.00 73.94 85 THR A N 1
ATOM 693 C CA . THR A 1 85 ? -6.779 5.831 20.170 1.00 73.94 85 THR A CA 1
ATOM 694 C C . THR A 1 85 ? -7.234 4.413 20.508 1.00 73.94 85 THR A C 1
ATOM 696 O O . THR A 1 85 ? -8.344 3.988 20.184 1.00 73.94 85 THR A O 1
ATOM 699 N N . VAL A 1 86 ? -6.337 3.670 21.153 1.00 67.19 86 VAL A N 1
ATOM 700 C CA . VAL A 1 86 ? -6.543 2.294 21.608 1.00 67.19 86 VAL A CA 1
ATOM 701 C C . VAL A 1 86 ? -6.909 2.325 23.094 1.00 67.19 86 VAL A C 1
ATOM 703 O O . VAL A 1 86 ? -6.139 2.846 23.897 1.00 67.19 86 VAL A O 1
ATOM 706 N N . PHE A 1 87 ? -8.061 1.767 23.458 1.00 71.94 87 PHE A N 1
ATOM 707 C CA . PHE A 1 87 ? -8.542 1.660 24.835 1.00 71.94 87 PHE A CA 1
ATOM 708 C C . PHE A 1 87 ? -8.441 0.210 25.301 1.00 71.94 87 PHE A C 1
ATOM 710 O O . PHE A 1 87 ? -9.096 -0.666 24.741 1.00 71.94 87 PHE A O 1
ATOM 717 N N . ALA A 1 88 ? -7.644 -0.042 26.333 1.00 68.94 88 ALA A N 1
ATOM 718 C CA . ALA A 1 88 ? -7.631 -1.313 27.047 1.00 68.94 88 ALA A CA 1
ATOM 719 C C . ALA A 1 88 ? -8.384 -1.142 28.379 1.00 68.94 88 ALA A C 1
ATOM 721 O O . ALA A 1 88 ? -8.224 -0.091 29.006 1.00 68.94 88 ALA A O 1
ATOM 722 N N . PRO A 1 89 ? -9.200 -2.114 28.822 1.00 64.12 89 PRO A N 1
ATOM 723 C CA . PRO A 1 89 ? -9.676 -2.124 30.202 1.00 64.12 89 PRO A CA 1
ATOM 724 C C . PRO A 1 89 ? -8.473 -2.226 31.158 1.00 64.12 89 PRO A C 1
ATOM 726 O O . PRO A 1 89 ? -7.504 -2.917 30.847 1.00 64.12 89 PRO A O 1
ATOM 729 N N . GLU A 1 90 ? -8.508 -1.519 32.293 1.00 62.00 90 GLU A N 1
ATOM 730 C CA . GLU A 1 90 ? -7.520 -1.725 33.361 1.00 62.00 90 GLU A CA 1
ATOM 731 C C . GLU A 1 90 ? -7.627 -3.177 33.851 1.00 62.00 90 GLU A C 1
ATOM 733 O O . GLU A 1 90 ? -8.732 -3.650 34.132 1.00 62.00 90 GLU A O 1
ATOM 738 N N . ASP A 1 91 ? -6.497 -3.891 33.909 1.00 60.62 91 ASP A N 1
ATOM 739 C CA . ASP A 1 91 ? -6.432 -5.214 34.536 1.00 60.6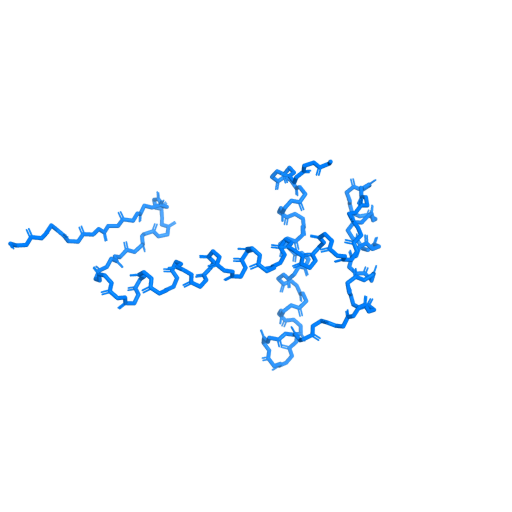2 91 ASP A CA 1
ATOM 740 C C . ASP A 1 91 ? -6.961 -5.111 35.981 1.00 60.62 91 ASP A C 1
ATOM 742 O O . ASP A 1 91 ? -6.543 -4.228 36.734 1.00 60.62 91 ASP A O 1
ATOM 746 N N . VAL A 1 92 ? -7.898 -5.999 36.339 1.00 52.88 92 VAL A N 1
ATOM 747 C CA . VAL A 1 92 ? -8.489 -6.127 37.689 1.00 52.88 92 VAL A CA 1
ATOM 748 C C . VAL A 1 92 ? -7.507 -6.772 38.659 1.00 52.88 92 VAL A C 1
ATOM 750 O O . VAL A 1 92 ? -6.926 -7.818 38.289 1.00 52.88 92 VAL A O 1
#